Protein AF-A0A379STB4-F1 (afdb_monomer_lite)

Structure (mmCIF, N/CA/C/O backbone):
data_AF-A0A379STB4-F1
#
_entry.id   AF-A0A379STB4-F1
#
loop_
_atom_site.group_PDB
_atom_site.id
_atom_site.type_symbol
_atom_site.label_atom_id
_atom_site.label_alt_id
_atom_site.label_comp_id
_atom_site.label_asym_id
_atom_site.label_entity_id
_atom_site.label_seq_id
_atom_site.pdbx_PDB_ins_code
_atom_site.Cartn_x
_atom_site.Cartn_y
_atom_site.Cartn_z
_atom_site.occupancy
_atom_site.B_iso_or_equiv
_atom_site.auth_seq_id
_atom_site.auth_comp_id
_atom_site.auth_asym_id
_atom_site.auth_atom_id
_atom_site.pdbx_PDB_model_num
ATOM 1 N N . MET A 1 1 ? 5.799 4.293 -2.240 1.00 97.62 1 MET A N 1
ATOM 2 C CA . MET A 1 1 ? 4.414 3.813 -2.036 1.00 97.62 1 MET A CA 1
ATOM 3 C C . MET A 1 1 ? 4.155 2.766 -3.087 1.00 97.62 1 MET A C 1
ATOM 5 O O . MET A 1 1 ? 4.321 3.089 -4.259 1.00 97.62 1 MET A O 1
ATOM 9 N N . VAL A 1 2 ? 3.832 1.543 -2.677 1.00 98.62 2 VAL A N 1
ATOM 10 C CA . VAL A 1 2 ? 3.583 0.425 -3.595 1.00 98.62 2 VAL A CA 1
ATOM 11 C C . VAL A 1 2 ? 2.459 -0.464 -3.062 1.00 98.62 2 VAL A C 1
ATOM 13 O O . VAL A 1 2 ? 2.424 -0.730 -1.861 1.00 98.62 2 VAL A O 1
ATOM 16 N N . GLY A 1 3 ? 1.528 -0.860 -3.933 1.00 98.62 3 GLY A N 1
ATOM 17 C CA . GLY A 1 3 ? 0.404 -1.750 -3.618 1.00 98.62 3 GLY A CA 1
ATOM 18 C C . GLY A 1 3 ? -0.924 -1.271 -4.210 1.00 98.62 3 GLY A C 1
ATOM 19 O O . GLY A 1 3 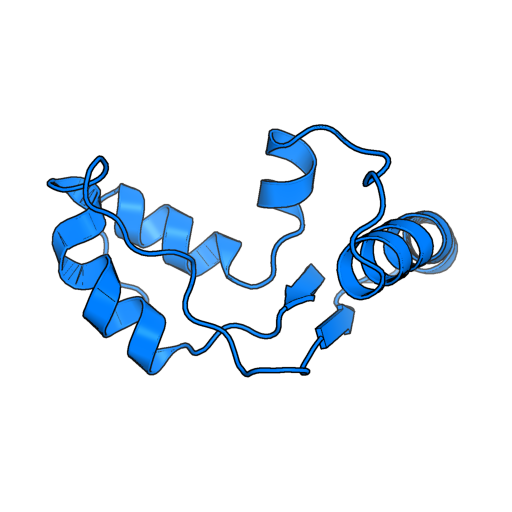? -0.945 -0.464 -5.141 1.00 98.62 3 GLY A O 1
ATOM 20 N N . ASN A 1 4 ? -2.043 -1.757 -3.665 1.00 98.69 4 ASN A N 1
ATOM 21 C CA . ASN A 1 4 ? -3.384 -1.340 -4.081 1.00 98.69 4 ASN A CA 1
ATOM 22 C C . ASN A 1 4 ? -3.615 0.157 -3.855 1.00 98.69 4 ASN A C 1
ATOM 24 O O . ASN A 1 4 ? -3.189 0.712 -2.838 1.00 98.69 4 ASN A O 1
ATOM 28 N N . VAL A 1 5 ? -4.358 0.791 -4.763 1.00 98.75 5 VAL A N 1
ATOM 29 C CA . VAL A 1 5 ? -4.836 2.159 -4.542 1.00 98.75 5 VAL A CA 1
ATOM 30 C C . VAL A 1 5 ? -5.979 2.123 -3.520 1.00 98.75 5 VAL A C 1
ATOM 32 O O . VAL A 1 5 ? -6.995 1.467 -3.768 1.00 98.75 5 VAL A O 1
ATOM 35 N N . PRO A 1 6 ? -5.833 2.799 -2.368 1.00 98.44 6 PRO A N 1
ATOM 36 C CA . PRO A 1 6 ? -6.810 2.731 -1.296 1.00 98.44 6 PRO A CA 1
ATOM 37 C C . PRO A 1 6 ? -7.985 3.672 -1.557 1.00 98.44 6 PRO A C 1
ATOM 39 O O . PRO A 1 6 ? -7.803 4.788 -2.051 1.00 98.44 6 PRO A O 1
ATOM 42 N N . ASP A 1 7 ? -9.182 3.244 -1.170 1.00 98.50 7 ASP A N 1
ATOM 43 C CA . ASP A 1 7 ? -10.361 4.105 -1.161 1.00 98.50 7 ASP A CA 1
ATOM 44 C C . ASP A 1 7 ? -10.363 4.930 0.128 1.00 98.50 7 ASP A C 1
ATOM 46 O O . ASP A 1 7 ? -10.542 4.404 1.228 1.00 98.50 7 ASP A O 1
ATOM 50 N N . TYR A 1 8 ? -10.131 6.235 -0.010 1.00 98.12 8 TYR A N 1
ATOM 51 C CA . TYR A 1 8 ? -10.045 7.155 1.119 1.00 98.12 8 TYR A CA 1
ATOM 52 C C . TYR A 1 8 ? -11.343 7.223 1.927 1.00 98.12 8 TYR A C 1
ATOM 54 O O . TYR A 1 8 ? -11.310 7.068 3.148 1.00 98.12 8 TYR A O 1
ATOM 62 N N . HIS A 1 9 ? -12.481 7.438 1.265 1.00 97.75 9 HIS A N 1
ATOM 63 C CA . HIS A 1 9 ? -13.756 7.621 1.953 1.00 97.75 9 HIS A CA 1
ATOM 64 C C . HIS A 1 9 ? -14.192 6.324 2.625 1.00 97.75 9 HIS A C 1
ATOM 66 O O . HIS A 1 9 ? -14.509 6.338 3.815 1.00 97.75 9 HIS A O 1
ATOM 72 N N . ALA A 1 10 ? -14.103 5.197 1.914 1.00 97.88 10 ALA A N 1
ATOM 73 C CA . ALA A 1 10 ? -14.427 3.897 2.488 1.00 97.88 10 ALA A CA 1
ATOM 74 C C . ALA A 1 10 ? -13.488 3.537 3.649 1.00 97.88 10 ALA A C 1
ATOM 76 O O . ALA A 1 10 ? -13.947 3.013 4.661 1.00 97.88 10 ALA A O 1
ATOM 77 N N . THR A 1 11 ? -12.194 3.872 3.562 1.00 98.19 11 THR A N 1
ATOM 78 C CA . THR A 1 11 ? -11.250 3.677 4.678 1.00 98.19 11 THR A CA 1
ATOM 79 C C . THR A 1 11 ? -11.700 4.446 5.917 1.00 98.19 11 THR A C 1
ATOM 81 O O . THR A 1 11 ? -11.727 3.875 7.002 1.00 98.19 11 THR A O 1
ATOM 84 N N . LEU A 1 12 ? -12.074 5.723 5.788 1.00 97.25 12 LEU A N 1
ATOM 85 C CA . LEU A 1 12 ? -12.525 6.513 6.939 1.00 97.25 12 LEU A CA 1
ATOM 86 C C . LEU A 1 12 ? -13.834 5.998 7.537 1.00 97.25 12 LEU A C 1
ATOM 88 O O . LEU A 1 12 ? -13.983 6.023 8.755 1.00 97.25 12 LEU A O 1
ATOM 92 N N . THR A 1 13 ? -14.759 5.525 6.703 1.00 96.75 13 THR A N 1
ATOM 93 C CA . THR A 1 13 ? -16.034 4.969 7.163 1.00 96.75 13 THR A CA 1
ATOM 94 C C . THR A 1 13 ? -15.844 3.626 7.862 1.00 96.75 13 THR A C 1
ATOM 96 O O . THR A 1 13 ? -16.317 3.450 8.980 1.00 96.75 13 THR A O 1
ATOM 99 N N . HIS A 1 14 ? -15.137 2.682 7.239 1.00 96.81 14 HIS A N 1
ATOM 100 C CA . HIS A 1 14 ? -14.994 1.323 7.768 1.00 96.81 14 HIS A CA 1
ATOM 101 C C . HIS A 1 14 ? -14.045 1.223 8.958 1.00 96.81 14 HIS A C 1
ATOM 103 O O . HIS A 1 14 ? -14.163 0.291 9.745 1.00 96.81 14 HIS A O 1
ATOM 109 N N . TYR A 1 15 ? -13.102 2.155 9.087 1.00 97.50 15 TYR A N 1
ATOM 110 C CA . TYR A 1 15 ? -12.135 2.183 10.185 1.00 97.50 15 TYR A CA 1
ATOM 111 C C . TYR A 1 15 ? -12.398 3.317 11.181 1.00 97.50 15 TYR A C 1
ATOM 113 O O . TYR A 1 15 ? -11.486 3.705 11.915 1.00 97.50 15 TYR A O 1
ATOM 121 N N . ALA A 1 16 ? -13.624 3.848 11.222 1.00 95.56 16 ALA A N 1
ATOM 122 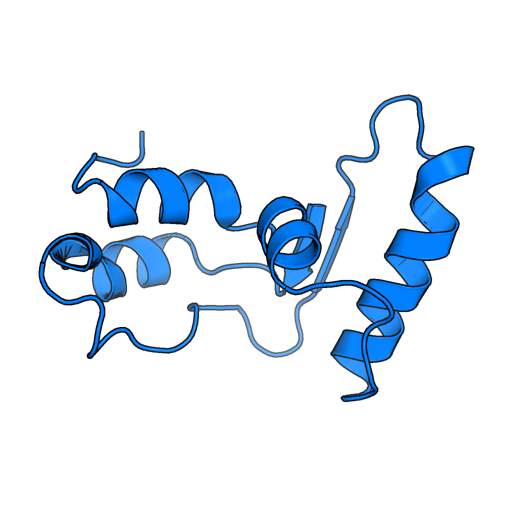C CA . ALA A 1 16 ? -14.009 4.930 12.126 1.00 95.56 16 ALA A CA 1
ATOM 123 C C . ALA A 1 16 ? -13.764 4.584 13.608 1.00 95.56 16 ALA A C 1
ATOM 125 O O . ALA A 1 16 ? -13.326 5.437 14.377 1.00 95.56 16 ALA A O 1
ATOM 126 N N . ASP A 1 17 ? -13.983 3.325 13.986 1.00 95.38 17 ASP A N 1
ATOM 127 C CA . ASP A 1 17 ? -13.849 2.768 15.337 1.00 95.38 17 ASP A CA 1
ATOM 128 C C . ASP A 1 17 ? -12.671 1.779 15.463 1.00 95.38 17 ASP A C 1
ATOM 130 O O . ASP A 1 17 ? -12.560 1.026 16.433 1.00 95.38 17 ASP A O 1
ATOM 134 N N . LEU A 1 18 ? -11.741 1.794 14.499 1.00 96.56 18 LEU A N 1
ATOM 135 C CA . LEU A 1 18 ? -10.643 0.824 14.406 1.00 96.56 18 LEU A CA 1
ATOM 136 C C . LEU A 1 18 ? -9.743 0.795 15.652 1.00 96.56 18 LEU A C 1
ATOM 138 O O . LEU A 1 18 ? -9.100 -0.216 15.929 1.00 96.56 18 LEU A O 1
ATOM 142 N N . ALA A 1 19 ? -9.652 1.899 16.393 1.00 96.81 19 ALA A N 1
ATOM 143 C CA . ALA A 1 19 ? -8.862 1.969 17.619 1.00 96.81 19 ALA A CA 1
ATOM 144 C C . ALA A 1 19 ? -9.354 0.979 18.686 1.00 96.81 19 ALA A C 1
ATOM 146 O O . ALA A 1 19 ? -8.523 0.342 19.343 1.00 96.81 19 ALA A O 1
ATOM 147 N N . ASP A 1 20 ? -10.673 0.824 18.785 1.00 96.62 20 ASP A N 1
ATOM 148 C CA . ASP A 1 20 ? -11.353 0.020 19.797 1.00 96.62 20 ASP A CA 1
ATOM 149 C C . ASP A 1 20 ? -11.689 -1.382 19.261 1.00 96.62 20 ASP A C 1
ATOM 151 O O . ASP A 1 20 ? -11.603 -2.366 19.992 1.00 96.62 20 ASP A O 1
ATOM 155 N N . ASN A 1 21 ? -11.952 -1.504 17.954 1.00 95.19 21 ASN A N 1
ATOM 156 C CA . ASN A 1 21 ? -12.487 -2.717 17.325 1.00 95.19 21 ASN A CA 1
ATOM 157 C C . ASN A 1 21 ? -11.529 -3.368 16.308 1.00 95.19 21 ASN A C 1
ATOM 159 O O . ASN A 1 21 ? -11.903 -3.738 15.196 1.00 95.19 21 ASN A O 1
ATOM 163 N N . LYS A 1 22 ? -10.256 -3.551 16.685 1.00 93.50 22 LYS A N 1
ATOM 164 C CA . LYS A 1 22 ? -9.211 -4.096 15.785 1.00 93.50 22 LYS A CA 1
ATOM 165 C C . LYS A 1 22 ? -9.483 -5.522 15.303 1.00 93.50 22 LYS A C 1
ATOM 167 O O . LYS A 1 22 ? -9.134 -5.856 14.177 1.00 93.50 22 LYS A O 1
ATOM 172 N N . ALA A 1 23 ? -10.064 -6.366 16.157 1.00 93.69 23 ALA A N 1
ATOM 173 C CA . ALA A 1 23 ? -10.284 -7.781 15.853 1.00 93.69 23 ALA A CA 1
ATOM 174 C C . ALA A 1 23 ? -11.380 -8.008 14.796 1.00 93.69 23 ALA A C 1
ATOM 176 O O . ALA A 1 23 ? -11.360 -9.022 14.107 1.00 93.69 23 ALA A O 1
ATOM 177 N N . SER A 1 24 ? -12.311 -7.062 14.655 1.00 92.38 24 SER A N 1
ATOM 178 C CA . SER A 1 24 ? -13.400 -7.095 13.674 1.00 92.38 24 SER A CA 1
ATOM 179 C C . SER A 1 24 ? -13.119 -6.233 12.441 1.00 92.38 24 SER A C 1
ATOM 181 O O . SER A 1 24 ? -14.024 -5.983 11.647 1.00 92.38 24 SER A O 1
ATOM 183 N N . ALA A 1 25 ? -11.886 -5.745 12.280 1.00 94.69 25 ALA A N 1
ATOM 184 C CA . ALA A 1 25 ? -11.524 -4.886 11.166 1.00 94.69 25 ALA A CA 1
ATOM 185 C C . ALA A 1 25 ? -11.671 -5.627 9.829 1.00 94.69 25 ALA A C 1
ATOM 187 O O . ALA A 1 25 ? -11.105 -6.701 9.624 1.00 94.69 25 ALA A O 1
ATOM 188 N N . VAL A 1 26 ? -12.405 -5.019 8.897 1.00 96.00 26 VAL A N 1
ATOM 189 C CA . VAL A 1 26 ? -12.507 -5.514 7.519 1.00 96.00 26 VAL A CA 1
ATOM 190 C C . VAL A 1 26 ? -11.170 -5.355 6.776 1.00 96.00 26 VAL A C 1
ATOM 192 O O . VAL A 1 26 ? -10.353 -4.504 7.156 1.00 96.00 26 VAL A O 1
ATOM 195 N N . PRO A 1 27 ? -10.925 -6.120 5.694 1.00 96.56 27 PRO A N 1
ATOM 196 C CA . PRO A 1 27 ? -9.794 -5.870 4.804 1.00 96.56 27 PRO A CA 1
ATOM 197 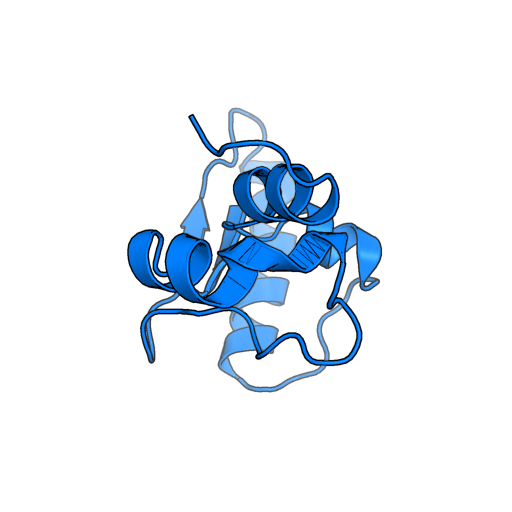C C . PRO A 1 27 ? -9.754 -4.417 4.313 1.00 96.56 27 PRO A C 1
ATOM 199 O O . PRO A 1 27 ? -10.791 -3.767 4.190 1.00 96.56 27 PRO A O 1
ATOM 202 N N . ALA A 1 28 ? -8.550 -3.909 4.034 1.00 97.25 28 ALA A N 1
ATOM 203 C CA . ALA A 1 28 ? -8.351 -2.525 3.610 1.00 97.25 28 ALA A CA 1
ATOM 204 C C . ALA A 1 28 ? -9.225 -2.182 2.389 1.00 97.25 28 ALA A C 1
ATOM 206 O O . ALA A 1 28 ? -9.089 -2.848 1.360 1.00 97.25 28 ALA A O 1
ATOM 207 N N . PRO A 1 29 ? -10.080 -1.142 2.467 1.00 98.06 29 PRO A N 1
ATOM 208 C CA . PRO A 1 29 ? -10.877 -0.710 1.326 1.00 98.06 29 PRO A CA 1
ATOM 209 C C . PRO A 1 29 ? -9.983 -0.191 0.196 1.00 98.06 29 PRO A C 1
ATOM 211 O O . PRO A 1 29 ? -9.159 0.709 0.389 1.00 98.06 29 PRO A O 1
ATOM 214 N N . VAL A 1 30 ? -10.132 -0.775 -0.990 1.00 98.62 30 VAL A N 1
ATOM 215 C CA . VAL A 1 30 ? -9.300 -0.504 -2.170 1.00 98.62 30 VAL A CA 1
ATOM 216 C C . VAL A 1 30 ? -10.150 -0.488 -3.432 1.00 98.62 30 VAL A C 1
ATOM 218 O O . VAL A 1 30 ? -11.202 -1.124 -3.490 1.00 98.62 30 VAL A O 1
ATOM 221 N N . TYR A 1 31 ? -9.663 0.190 -4.467 1.00 98.50 31 TYR A N 1
ATOM 222 C CA . TYR A 1 31 ? -10.266 0.116 -5.795 1.00 98.50 31 TYR A CA 1
ATOM 223 C C . TYR A 1 31 ? -9.899 -1.219 -6.473 1.00 98.50 31 TYR A C 1
ATOM 225 O O . TYR A 1 31 ? -8.707 -1.528 -6.594 1.00 98.50 31 TYR A O 1
ATOM 233 N N . PRO A 1 32 ? -10.880 -2.021 -6.933 1.00 97.50 32 PRO A N 1
ATOM 234 C CA . PRO A 1 32 ? -10.609 -3.308 -7.570 1.00 97.50 32 PRO A CA 1
ATOM 235 C C . PRO A 1 32 ? -9.755 -3.166 -8.834 1.00 97.50 32 PRO A C 1
ATOM 237 O O . PRO A 1 32 ? -10.018 -2.309 -9.674 1.00 97.50 32 PRO A O 1
ATOM 240 N N . GLY A 1 33 ? -8.730 -4.012 -8.973 1.00 97.31 33 GLY A N 1
ATOM 241 C CA . GLY A 1 33 ? -7.846 -4.023 -10.146 1.00 97.31 33 GLY A CA 1
ATOM 242 C C . GLY A 1 33 ? -6.933 -2.798 -10.290 1.00 97.31 33 GLY A C 1
ATOM 243 O O . GLY A 1 33 ? -6.220 -2.700 -11.286 1.00 97.31 33 GLY A O 1
ATOM 244 N N . LEU A 1 34 ? -6.925 -1.876 -9.319 1.00 98.69 34 LEU A N 1
ATOM 245 C CA . LEU A 1 34 ? -6.138 -0.648 -9.378 1.00 98.69 34 LEU A CA 1
ATOM 246 C C . LEU A 1 34 ? -4.954 -0.681 -8.402 1.00 98.69 34 LEU A C 1
ATOM 248 O O . LEU A 1 34 ? -5.100 -0.849 -7.186 1.00 98.69 34 LEU A O 1
ATOM 252 N N . PHE A 1 35 ? -3.765 -0.456 -8.953 1.00 98.75 35 PHE A N 1
ATOM 253 C CA . PHE A 1 35 ? -2.487 -0.534 -8.253 1.00 98.75 35 PHE A CA 1
ATOM 254 C C . PHE A 1 35 ? -1.651 0.721 -8.501 1.00 98.75 35 PHE A C 1
ATOM 256 O O . PHE A 1 35 ? -1.833 1.418 -9.499 1.00 98.75 35 P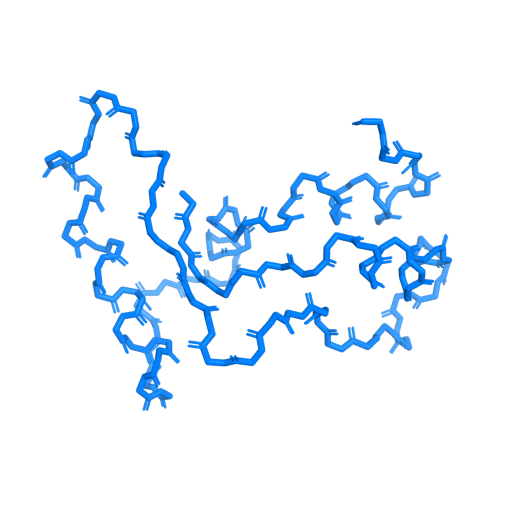HE A O 1
ATOM 263 N N . MET A 1 36 ? -0.721 1.013 -7.594 1.00 98.56 36 MET A N 1
ATOM 264 C CA . MET A 1 36 ? 0.228 2.110 -7.756 1.00 98.56 36 MET A CA 1
ATOM 265 C C . MET A 1 36 ? 1.641 1.714 -7.336 1.00 98.56 36 MET A C 1
ATOM 267 O O . MET A 1 36 ? 1.841 0.998 -6.356 1.00 98.56 36 MET A O 1
ATOM 271 N N . LEU A 1 37 ? 2.622 2.277 -8.038 1.00 98.62 37 LEU A N 1
ATOM 272 C CA . LEU A 1 37 ? 4.027 2.316 -7.651 1.00 98.62 37 LEU A CA 1
ATOM 273 C C . LEU A 1 37 ? 4.526 3.733 -7.902 1.00 98.62 37 LEU A C 1
ATOM 275 O O . LEU A 1 37 ? 4.501 4.232 -9.022 1.00 98.62 37 LEU A O 1
ATOM 279 N N . GLY A 1 38 ? 4.957 4.408 -6.844 1.00 97.81 38 GLY A N 1
ATOM 280 C CA . GLY A 1 38 ? 5.409 5.787 -6.953 1.00 97.81 38 GLY A CA 1
ATOM 281 C C . GLY A 1 38 ? 5.925 6.347 -5.640 1.00 97.81 38 GLY A C 1
ATOM 282 O O . GLY A 1 38 ? 6.212 5.611 -4.689 1.00 97.81 38 GLY A O 1
ATOM 283 N N . ALA A 1 39 ? 6.042 7.675 -5.581 1.00 98.06 39 ALA A N 1
ATOM 284 C CA . ALA A 1 39 ? 6.654 8.384 -4.456 1.00 98.06 39 ALA A CA 1
ATOM 285 C C . ALA A 1 39 ? 8.059 7.839 -4.116 1.00 98.06 39 ALA A C 1
ATOM 287 O O . ALA A 1 39 ? 8.388 7.625 -2.950 1.00 98.06 39 ALA A O 1
ATOM 288 N N . LEU A 1 40 ? 8.871 7.574 -5.148 1.00 98.31 40 LEU A N 1
ATOM 289 C CA . LEU A 1 40 ? 10.224 7.019 -5.010 1.00 98.31 40 LEU A CA 1
ATOM 290 C C . LEU A 1 40 ? 11.281 8.075 -4.623 1.00 98.31 40 LEU A C 1
ATOM 292 O O . LEU A 1 40 ? 12.408 7.727 -4.264 1.00 98.31 40 LEU A O 1
ATOM 296 N N . GLY A 1 41 ? 10.925 9.363 -4.682 1.00 98.12 41 GLY A N 1
ATOM 297 C CA . GLY A 1 41 ? 11.843 10.475 -4.423 1.00 98.12 41 GLY A CA 1
ATOM 298 C C . GLY A 1 41 ? 13.048 10.473 -5.372 1.00 98.12 41 GLY A C 1
ATOM 299 O O . GLY A 1 41 ? 12.967 9.987 -6.496 1.00 98.12 41 GLY A O 1
ATOM 300 N N . SER A 1 42 ? 14.191 10.973 -4.899 1.00 98.25 42 SER A N 1
ATOM 301 C CA . SER A 1 42 ? 15.460 10.999 -5.644 1.00 98.25 42 SER A CA 1
ATOM 302 C C . SER A 1 42 ? 16.248 9.681 -5.597 1.00 98.25 42 SER A C 1
ATOM 304 O O . SER A 1 42 ? 17.386 9.629 -6.054 1.00 98.25 42 SER A O 1
ATOM 306 N N . ARG A 1 43 ? 15.669 8.604 -5.043 1.00 97.75 43 ARG A N 1
ATOM 307 C CA . ARG A 1 43 ? 16.324 7.287 -4.907 1.00 97.75 43 ARG A CA 1
ATOM 308 C C . ARG A 1 43 ? 15.642 6.192 -5.724 1.00 97.75 43 ARG A C 1
ATOM 310 O O . ARG A 1 43 ? 15.817 5.013 -5.431 1.00 97.75 43 ARG A O 1
ATOM 317 N N . GLY A 1 44 ? 14.885 6.575 -6.753 1.00 98.19 44 GLY A N 1
ATOM 318 C CA . GLY A 1 44 ? 14.138 5.638 -7.593 1.00 98.19 44 GLY A CA 1
ATOM 319 C C . GLY A 1 44 ? 15.007 4.576 -8.260 1.00 98.19 44 GLY A C 1
ATOM 320 O O . GLY A 1 44 ? 14.610 3.423 -8.277 1.00 98.19 44 GLY A O 1
ATOM 321 N N . LEU A 1 45 ? 16.224 4.913 -8.704 1.00 98.44 45 LEU A N 1
ATOM 322 C CA . LEU A 1 45 ? 17.138 3.925 -9.299 1.00 98.44 45 LEU A CA 1
ATOM 323 C C . LEU A 1 45 ? 17.507 2.784 -8.334 1.00 98.44 45 LEU A C 1
ATOM 325 O O . LEU A 1 45 ? 17.763 1.671 -8.774 1.00 98.44 45 LEU A O 1
ATOM 329 N N . CYS A 1 46 ? 17.508 3.053 -7.026 1.00 98.44 46 CYS A N 1
ATOM 330 C CA . CYS A 1 46 ? 17.787 2.055 -5.997 1.00 98.44 46 CYS A CA 1
ATOM 331 C C . CYS A 1 46 ? 16.522 1.280 -5.596 1.00 98.44 46 CYS A C 1
ATOM 333 O O . CYS A 1 46 ? 16.555 0.061 -5.470 1.00 98.44 46 CYS A O 1
ATOM 335 N N . SER A 1 47 ? 15.394 1.970 -5.401 1.00 98.38 47 SER A N 1
ATOM 336 C CA . SER A 1 47 ? 14.180 1.357 -4.846 1.00 98.38 47 SER A CA 1
ATOM 337 C C . SER A 1 47 ? 13.235 0.750 -5.884 1.00 98.38 47 SER A C 1
ATOM 339 O O . SER A 1 47 ? 12.482 -0.161 -5.540 1.00 98.38 47 SER A O 1
ATOM 341 N N . ALA A 1 48 ? 13.253 1.229 -7.132 1.00 98.56 48 ALA A N 1
ATOM 342 C CA . ALA A 1 48 ? 12.322 0.794 -8.170 1.00 98.56 48 ALA A CA 1
ATOM 343 C C . ALA A 1 48 ? 12.382 -0.714 -8.462 1.00 98.56 48 ALA A C 1
ATOM 345 O O . ALA A 1 48 ? 11.300 -1.292 -8.522 1.00 98.56 48 ALA A O 1
ATOM 346 N N . PRO A 1 49 ? 13.559 -1.372 -8.579 1.00 98.56 49 PRO A N 1
ATOM 347 C CA . PRO A 1 49 ? 13.610 -2.798 -8.908 1.00 98.56 49 PRO A CA 1
ATOM 348 C C . PRO A 1 49 ? 12.861 -3.666 -7.890 1.00 98.56 49 PRO A C 1
ATOM 350 O O . PRO A 1 49 ? 11.936 -4.385 -8.250 1.00 98.56 49 PRO A O 1
ATOM 353 N N . LEU A 1 50 ? 13.172 -3.522 -6.597 1.00 98.56 50 LEU A N 1
ATOM 354 C CA . LEU A 1 50 ? 12.500 -4.296 -5.551 1.00 98.56 50 LEU A CA 1
ATOM 355 C C . LEU A 1 50 ? 11.017 -3.912 -5.409 1.00 98.56 50 LEU A C 1
ATOM 357 O O . LEU A 1 50 ? 10.180 -4.775 -5.167 1.00 98.56 50 LEU A O 1
ATOM 361 N N . CYS A 1 51 ? 10.662 -2.632 -5.586 1.00 98.62 51 CYS A N 1
ATOM 362 C CA . CYS A 1 51 ? 9.255 -2.215 -5.573 1.00 98.62 51 CYS A CA 1
ATOM 363 C C . CYS A 1 51 ? 8.456 -2.815 -6.739 1.00 98.62 51 CYS A C 1
ATOM 365 O O . CYS A 1 51 ? 7.281 -3.122 -6.554 1.00 98.62 51 CYS A O 1
ATOM 367 N N . ALA A 1 52 ? 9.064 -2.968 -7.917 1.00 98.62 52 ALA A N 1
ATOM 368 C CA . ALA A 1 52 ? 8.419 -3.585 -9.070 1.00 98.62 52 ALA A CA 1
ATOM 369 C C . ALA A 1 52 ? 8.137 -5.070 -8.811 1.00 98.62 52 ALA A C 1
ATOM 371 O O . ALA A 1 52 ? 7.005 -5.496 -9.017 1.00 98.62 52 ALA A O 1
ATOM 372 N N . GLU A 1 53 ? 9.106 -5.808 -8.259 1.00 98.69 53 GLU A N 1
ATOM 373 C CA . GLU A 1 53 ? 8.926 -7.213 -7.855 1.00 98.69 53 GLU A CA 1
ATOM 374 C C . GLU A 1 53 ? 7.813 -7.377 -6.816 1.00 98.69 53 GLU A C 1
ATOM 376 O O . GLU A 1 53 ? 6.936 -8.222 -6.964 1.00 98.69 53 GLU A O 1
ATOM 381 N N . ILE A 1 54 ? 7.784 -6.515 -5.793 1.00 98.69 54 ILE A N 1
ATOM 382 C CA . ILE A 1 54 ? 6.714 -6.523 -4.785 1.00 98.69 54 ILE A CA 1
ATOM 383 C C . ILE A 1 54 ? 5.344 -6.334 -5.439 1.00 98.69 54 ILE A C 1
ATOM 385 O O . ILE A 1 54 ? 4.401 -7.048 -5.101 1.00 98.69 54 ILE A O 1
ATOM 389 N N . LEU A 1 55 ? 5.222 -5.364 -6.352 1.00 98.69 55 LEU A N 1
ATOM 390 C CA . LEU A 1 55 ? 3.947 -5.071 -6.996 1.00 98.69 55 LEU A CA 1
ATOM 391 C C . LEU A 1 55 ? 3.508 -6.200 -7.929 1.00 98.69 55 LEU A C 1
ATOM 393 O O . LEU A 1 55 ? 2.342 -6.585 -7.894 1.00 98.69 55 LEU A O 1
ATOM 397 N N . ALA A 1 56 ? 4.430 -6.728 -8.732 1.00 98.69 56 ALA A N 1
ATOM 398 C CA . ALA A 1 56 ? 4.165 -7.829 -9.646 1.00 98.69 56 ALA A CA 1
ATOM 399 C C . ALA A 1 56 ? 3.732 -9.086 -8.880 1.00 98.69 56 ALA A C 1
ATOM 401 O O . ALA A 1 56 ? 2.667 -9.627 -9.170 1.00 98.69 56 ALA A O 1
ATOM 402 N N . ALA A 1 57 ? 4.472 -9.477 -7.836 1.00 98.69 57 ALA A N 1
ATOM 403 C CA . ALA A 1 57 ? 4.116 -10.618 -6.996 1.00 98.69 57 ALA A CA 1
ATOM 404 C C . ALA A 1 57 ? 2.737 -10.432 -6.340 1.00 98.69 57 ALA A C 1
ATOM 406 O O . ALA A 1 57 ? 1.902 -11.335 -6.369 1.00 98.69 57 ALA A O 1
ATOM 407 N N . GLN A 1 58 ? 2.445 -9.232 -5.821 1.00 98.25 58 GLN A N 1
ATOM 408 C CA . GLN A 1 58 ? 1.131 -8.915 -5.258 1.00 98.25 58 GLN A CA 1
ATOM 409 C C . GLN A 1 58 ? 0.004 -9.028 -6.299 1.00 98.25 58 GLN A C 1
ATOM 411 O O . GLN A 1 58 ? -1.055 -9.571 -5.990 1.00 98.25 58 GLN A O 1
ATOM 416 N N . MET A 1 59 ? 0.205 -8.513 -7.515 1.00 98.50 59 MET A N 1
ATOM 417 C CA . MET A 1 59 ? -0.790 -8.566 -8.596 1.00 98.50 59 MET A CA 1
ATOM 418 C C . MET A 1 59 ? -1.040 -9.995 -9.093 1.00 98.50 59 MET A C 1
ATOM 420 O O . MET A 1 59 ? -2.164 -10.316 -9.478 1.00 98.50 59 MET A O 1
ATOM 424 N N . SER A 1 60 ? -0.014 -10.845 -9.054 1.00 98.38 60 SER A N 1
ATOM 425 C CA . SER A 1 60 ? -0.064 -12.240 -9.501 1.00 98.38 60 SER A CA 1
ATOM 426 C C . SER A 1 60 ? -0.483 -13.234 -8.411 1.00 98.38 60 SER A C 1
ATOM 428 O O . SER A 1 60 ? -0.601 -14.422 -8.693 1.00 98.38 60 SER A O 1
ATOM 430 N N . ASN A 1 61 ? -0.748 -12.778 -7.179 1.00 97.62 61 ASN A N 1
ATOM 431 C CA . ASN A 1 61 ? -0.966 -13.637 -6.003 1.00 97.62 61 ASN A CA 1
ATOM 432 C C . ASN A 1 61 ? 0.208 -14.595 -5.720 1.00 97.62 61 ASN A C 1
ATOM 434 O O . ASN A 1 61 ? 0.018 -15.749 -5.333 1.00 97.62 61 ASN A O 1
ATOM 438 N N . GLU A 1 62 ? 1.428 -14.102 -5.900 1.00 98.62 62 GLU A N 1
ATOM 439 C CA . GLU A 1 62 ? 2.667 -14.820 -5.623 1.00 98.62 62 GLU A CA 1
ATOM 440 C C . GLU A 1 62 ? 3.265 -14.410 -4.264 1.00 98.62 62 GLU A C 1
ATOM 442 O O . GLU A 1 62 ? 2.900 -13.375 -3.693 1.00 98.62 62 GLU A O 1
ATOM 447 N N . PRO A 1 63 ? 4.204 -15.202 -3.713 1.00 98.19 63 PRO A N 1
ATOM 448 C CA . PRO A 1 63 ? 4.926 -14.827 -2.503 1.00 98.19 63 PRO A CA 1
ATOM 449 C C . PRO A 1 63 ? 5.684 -13.499 -2.661 1.00 98.19 63 PRO A C 1
ATOM 451 O O . PRO A 1 63 ? 6.528 -13.346 -3.540 1.00 98.19 63 PRO A O 1
ATOM 454 N N . ILE A 1 64 ? 5.421 -12.543 -1.767 1.00 98.44 64 ILE A N 1
ATOM 455 C CA . ILE A 1 64 ? 6.063 -11.222 -1.783 1.00 98.44 64 ILE A CA 1
ATOM 456 C C . ILE A 1 64 ? 7.403 -11.286 -1.020 1.00 98.44 64 ILE A C 1
ATOM 458 O O . ILE A 1 64 ? 7.423 -11.765 0.117 1.00 98.44 64 ILE A O 1
ATOM 462 N N . PRO A 1 65 ? 8.520 -10.770 -1.573 1.00 97.00 65 PRO A N 1
ATOM 463 C CA . PRO A 1 65 ? 9.867 -10.978 -1.028 1.00 97.00 65 PRO A CA 1
ATOM 464 C C . PRO A 1 65 ? 10.233 -10.015 0.119 1.00 97.00 65 PRO A C 1
ATOM 466 O O . PRO A 1 65 ? 11.333 -9.465 0.146 1.00 97.00 65 PRO A O 1
ATOM 469 N N . LEU A 1 66 ? 9.321 -9.762 1.061 1.00 97.75 66 LEU A N 1
ATOM 470 C CA . LEU A 1 66 ? 9.550 -8.892 2.221 1.00 97.75 66 LEU A CA 1
ATOM 471 C C . LEU A 1 66 ? 8.701 -9.310 3.423 1.00 97.75 66 LEU A C 1
ATOM 473 O O . LEU A 1 66 ? 7.649 -9.930 3.285 1.00 97.75 66 LEU A O 1
ATOM 477 N N . ASP A 1 67 ? 9.131 -8.902 4.616 1.00 98.31 67 ASP A N 1
ATOM 478 C CA . ASP A 1 67 ? 8.350 -9.085 5.832 1.00 98.31 67 ASP A CA 1
ATOM 479 C C . ASP A 1 67 ? 7.129 -8.145 5.889 1.00 98.31 67 ASP A C 1
ATOM 481 O O . ASP A 1 67 ? 7.086 -7.065 5.287 1.00 98.31 67 ASP A O 1
ATOM 485 N N . ALA A 1 68 ? 6.132 -8.541 6.682 1.00 97.38 68 ALA A N 1
ATOM 486 C CA . ALA A 1 68 ? 4.862 -7.829 6.789 1.00 97.38 68 ALA A CA 1
ATOM 487 C C . ALA A 1 68 ? 5.007 -6.385 7.302 1.00 97.38 68 ALA A C 1
ATOM 489 O O . ALA A 1 68 ? 4.247 -5.505 6.890 1.00 97.38 68 ALA A O 1
ATOM 490 N N . SER A 1 69 ? 5.971 -6.113 8.188 1.00 98.06 69 SER A N 1
ATOM 491 C CA . SER A 1 69 ? 6.145 -4.777 8.764 1.00 98.06 69 SER A CA 1
ATOM 492 C C . SER A 1 69 ? 6.728 -3.798 7.744 1.00 98.06 69 SER A C 1
ATOM 494 O O . SER A 1 69 ? 6.247 -2.663 7.630 1.00 98.06 69 SER A O 1
ATOM 496 N N . THR A 1 70 ? 7.679 -4.258 6.928 1.00 98.12 70 THR A N 1
ATOM 497 C CA . THR A 1 70 ? 8.231 -3.489 5.809 1.00 98.12 70 THR A CA 1
ATOM 498 C C . THR A 1 70 ? 7.167 -3.250 4.737 1.00 98.12 70 THR A C 1
ATOM 500 O O . THR A 1 70 ? 7.007 -2.117 4.275 1.00 98.12 70 THR A O 1
ATOM 503 N N . LEU A 1 71 ? 6.353 -4.257 4.402 1.00 98.44 71 LEU A N 1
ATOM 504 C CA . LEU A 1 71 ? 5.237 -4.095 3.459 1.00 98.44 71 LEU A CA 1
ATOM 505 C C . LEU A 1 71 ? 4.190 -3.092 3.964 1.00 98.44 71 LEU A C 1
ATOM 507 O O . LEU A 1 71 ? 3.772 -2.198 3.223 1.00 98.44 71 LEU A O 1
ATOM 511 N N . ALA A 1 72 ? 3.832 -3.142 5.248 1.00 98.31 72 ALA A N 1
ATOM 512 C CA . ALA A 1 72 ? 2.944 -2.153 5.859 1.00 98.31 72 ALA A CA 1
ATOM 513 C C . ALA A 1 72 ? 3.538 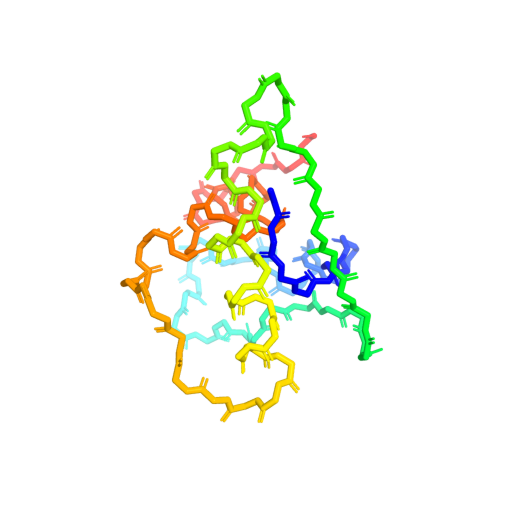-0.729 5.826 1.00 98.31 72 ALA A C 1
ATOM 515 O O . ALA A 1 72 ? 2.804 0.258 5.709 1.00 98.31 72 ALA A O 1
ATOM 516 N N . ALA A 1 73 ? 4.866 -0.588 5.895 1.00 98.44 73 ALA A N 1
ATOM 517 C CA . ALA A 1 73 ? 5.546 0.699 5.756 1.00 98.44 73 ALA A CA 1
ATOM 518 C C . ALA A 1 73 ? 5.572 1.233 4.312 1.00 98.44 73 ALA A C 1
ATOM 520 O O . ALA A 1 73 ? 5.707 2.446 4.121 1.00 98.44 73 ALA A O 1
ATOM 521 N N . LEU A 1 74 ? 5.406 0.367 3.312 1.00 98.38 74 LEU A N 1
ATOM 522 C CA . LEU A 1 74 ? 5.341 0.722 1.892 1.00 98.38 74 LEU A CA 1
ATOM 523 C C . LEU A 1 74 ? 3.913 0.989 1.392 1.00 98.38 74 LEU A C 1
ATOM 525 O O . LEU A 1 74 ? 3.747 1.727 0.410 1.00 98.38 74 LEU A O 1
ATOM 529 N N . ASN A 1 75 ? 2.909 0.445 2.086 1.00 98.50 75 ASN A N 1
ATOM 530 C CA . ASN A 1 75 ? 1.506 0.504 1.689 1.00 98.50 75 ASN A CA 1
ATOM 531 C C . ASN A 1 75 ? 1.010 1.960 1.494 1.00 98.50 75 ASN A C 1
ATOM 533 O O . ASN A 1 75 ? 1.340 2.857 2.295 1.00 98.50 75 ASN A O 1
ATOM 537 N N . PRO A 1 76 ? 0.214 2.238 0.444 1.00 98.56 76 PRO A N 1
ATOM 538 C CA . PRO A 1 76 ? -0.328 3.567 0.200 1.00 98.56 76 PRO A CA 1
ATOM 539 C C . PRO A 1 76 ? -1.200 4.138 1.330 1.00 98.56 76 PRO A C 1
ATOM 541 O O . PRO A 1 76 ? -1.098 5.330 1.620 1.00 98.56 76 PRO A O 1
ATOM 544 N N . ASN A 1 77 ? -1.988 3.324 2.038 1.00 98.31 77 ASN A N 1
ATOM 545 C CA . ASN A 1 77 ? -2.898 3.815 3.088 1.00 98.31 77 ASN A CA 1
ATOM 546 C C . ASN A 1 77 ? -2.229 4.030 4.460 1.00 98.31 77 ASN A C 1
ATOM 548 O O . ASN A 1 77 ? -2.883 4.455 5.418 1.00 98.31 77 ASN A O 1
ATOM 552 N N . ARG A 1 78 ? -0.919 3.757 4.577 1.00 98.19 78 ARG A N 1
ATOM 553 C CA . ARG A 1 78 ? -0.208 3.650 5.864 1.00 98.19 78 ARG A CA 1
ATOM 554 C C . ARG A 1 78 ? -0.379 4.860 6.781 1.00 98.19 78 ARG A C 1
ATOM 556 O O . ARG A 1 78 ? -0.389 4.706 7.997 1.00 98.19 78 ARG A O 1
ATOM 563 N N . LEU A 1 79 ? -0.466 6.073 6.231 1.00 98.12 79 LEU A N 1
ATOM 564 C CA . LEU A 1 79 ? -0.570 7.293 7.037 1.00 98.12 79 LEU A CA 1
ATOM 565 C C . LEU A 1 79 ? -1.948 7.425 7.687 1.00 98.12 79 LEU A C 1
ATOM 567 O O . LEU A 1 79 ? -2.030 7.830 8.846 1.00 98.12 79 LEU A O 1
ATOM 571 N N . TRP A 1 80 ? -3.005 7.053 6.968 1.00 98.25 80 TRP A N 1
ATOM 572 C CA . TRP A 1 80 ? -4.376 7.088 7.469 1.00 98.25 80 TRP A CA 1
ATOM 573 C C . TRP A 1 80 ? -4.566 6.007 8.525 1.00 98.25 80 TRP A C 1
ATOM 575 O O . TRP A 1 80 ? -4.889 6.317 9.668 1.00 98.25 80 TRP A O 1
ATOM 585 N N . VAL A 1 81 ? -4.222 4.761 8.190 1.00 97.62 81 VAL A N 1
ATOM 586 C CA . VAL A 1 81 ? -4.367 3.609 9.091 1.00 97.62 81 VAL A CA 1
ATOM 587 C C . VAL A 1 81 ? -3.584 3.810 10.392 1.00 97.62 81 VAL A C 1
ATOM 589 O O . VAL A 1 81 ? -4.102 3.531 11.468 1.00 97.62 81 VAL A O 1
ATOM 592 N N . ARG A 1 82 ? -2.376 4.395 10.352 1.00 97.81 82 ARG A N 1
ATOM 593 C CA . ARG A 1 82 ? -1.609 4.729 11.572 1.00 97.81 82 ARG A CA 1
ATOM 594 C C . ARG A 1 82 ? -2.306 5.738 12.487 1.00 97.81 82 ARG A C 1
ATOM 596 O O . ARG A 1 82 ? -2.090 5.680 13.698 1.00 97.81 82 ARG A O 1
ATOM 603 N N . LYS A 1 83 ? -3.066 6.693 11.936 1.00 98.06 83 LYS A N 1
ATOM 604 C CA . LYS A 1 83 ? -3.868 7.644 12.725 1.00 98.06 83 LYS A CA 1
ATOM 605 C C . LYS A 1 83 ? -5.115 6.945 13.280 1.00 98.06 83 LYS A C 1
ATOM 607 O O . LYS A 1 83 ? -5.354 7.037 14.481 1.00 98.06 83 LYS A O 1
ATOM 612 N N . LEU A 1 84 ? -5.821 6.183 12.445 1.00 97.50 84 LEU A N 1
ATOM 613 C CA . LEU A 1 84 ? -7.056 5.470 12.800 1.00 97.50 84 LEU A CA 1
ATOM 614 C C . LEU A 1 84 ? -6.828 4.401 13.879 1.00 97.50 84 LEU A C 1
ATOM 61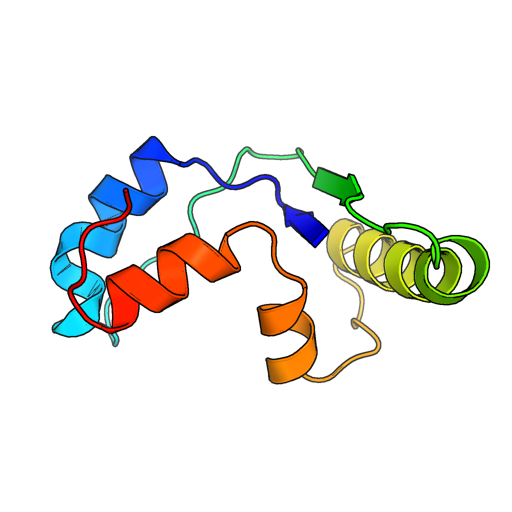6 O O . LEU A 1 84 ? -7.556 4.362 14.861 1.00 97.50 84 LEU A O 1
ATOM 620 N N . LEU A 1 85 ? -5.729 3.641 13.805 1.00 96.94 85 LEU A N 1
ATOM 621 C CA . LEU A 1 85 ? -5.310 2.695 14.855 1.00 96.94 85 LEU A CA 1
ATOM 622 C C . LEU A 1 85 ? -5.059 3.349 16.226 1.00 96.94 85 LEU A C 1
ATOM 624 O O . LEU A 1 85 ? -4.964 2.646 17.232 1.00 96.94 85 LEU A O 1
ATOM 628 N N . LYS A 1 86 ? -4.892 4.677 16.260 1.00 97.12 86 LYS A N 1
ATOM 629 C CA . LYS A 1 86 ? -4.695 5.494 17.467 1.00 97.12 86 LYS A CA 1
ATOM 630 C C . LYS A 1 86 ? -5.925 6.349 17.804 1.00 97.12 86 LYS A C 1
ATOM 632 O O . LYS A 1 86 ? -5.798 7.250 18.629 1.00 97.12 86 LYS A O 1
ATOM 637 N N . GLY A 1 87 ? -7.053 6.147 17.119 1.00 95.75 87 GLY A N 1
ATOM 638 C CA . GLY A 1 87 ? -8.282 6.931 17.300 1.00 95.75 87 GLY A CA 1
ATOM 639 C C . GLY A 1 87 ? -8.139 8.398 16.887 1.00 95.75 87 GLY A C 1
ATOM 640 O O . GLY A 1 87 ? -8.865 9.260 17.372 1.00 95.75 87 GLY A O 1
ATOM 641 N N . LYS A 1 88 ? -7.157 8.724 16.037 1.00 96.25 88 LYS A N 1
ATOM 642 C CA . LYS A 1 88 ? -6.887 10.102 15.610 1.00 96.25 88 LYS A CA 1
ATOM 643 C C . LYS A 1 88 ? -7.539 10.394 14.268 1.00 96.25 88 LYS A C 1
ATOM 645 O O . LYS A 1 88 ? -7.418 9.611 13.329 1.00 96.25 88 LYS A O 1
ATOM 650 N N . ALA A 1 89 ? -8.119 11.587 14.157 1.00 91.62 89 ALA A N 1
ATOM 651 C CA . ALA A 1 89 ? -8.686 12.081 12.910 1.00 91.62 89 ALA A CA 1
ATOM 652 C C . ALA A 1 89 ? -7.631 12.178 11.793 1.00 91.62 89 ALA A C 1
ATOM 654 O O . ALA A 1 89 ? -6.520 12.695 11.986 1.00 91.62 89 ALA A O 1
ATOM 655 N N . VAL A 1 90 ? -8.002 11.720 10.598 1.00 91.88 90 VAL A N 1
ATOM 656 C CA . VAL A 1 90 ? -7.218 11.887 9.374 1.00 91.88 90 VAL A CA 1
ATOM 657 C C . VAL A 1 90 ? -7.539 13.264 8.790 1.00 91.88 90 VAL A C 1
ATOM 659 O O . VAL A 1 90 ? -8.535 13.443 8.105 1.00 91.88 90 VAL A O 1
ATOM 662 N N . LYS A 1 91 ? -6.713 14.251 9.145 1.00 76.69 91 LYS A N 1
ATOM 663 C CA . LYS A 1 91 ? -6.567 15.508 8.397 1.00 76.69 91 LYS A CA 1
ATOM 664 C C . LYS A 1 91 ? -5.627 15.314 7.220 1.00 76.69 91 LYS A C 1
ATOM 666 O O . LYS A 1 91 ? -4.631 14.565 7.438 1.00 76.69 91 LYS A O 1
#

Sequence (91 aa):
MVGNVPDYHATLTHYADLADNKASAVPAPVYPGLFMLGALGSRGLCSAPLCAEILAAQMSNEPIPLDASTLAALNPNRLWVRKLLKGKAVK

Organism: NCBI:txid59203

Radius of gyration: 14.0 Å; chains: 1; bounding box: 34×30×30 Å

pLDDT: mean 97.34, std 2.64, range [76.69, 98.75]

InterPro domains:
  IPR036188 FAD/NAD(P)-binding domain superfamily [G3DSA:3.50.50.60] (1-91)

Foldseek 3Di:
DWFFAADPVVQCVQLLVCLPPVVPRDPGHGDPPHIDDDPCPPPCVPVVVLRVQQRVCRSVVHDRPDDPVVVLVVDPCNVVVVQSNVSHDDD

Secondary structure (DSSP, 8-state):
-EEEEE-HHHHHHHTTTTTT-GGGPPPPPEEEEEEEE---GGGHHHHHHHHHHHHHHHHHTPPPSS-HHHHHHH-TTHHHHHHHTTT----